Protein AF-A0A3C1DID7-F1 (afdb_monomer_lite)

pLDDT: mean 79.44, std 15.9, range [38.25, 94.12]

Radius of gyration: 12.31 Å; chains: 1; bounding box: 24×27×33 Å

Foldseek 3Di:
DAEFEFPDWDQDPPQKIKTKGFLVSCDVPCPDPQVQQQPWYHYPNFIWGFPDKAQPQPDPPDPDPRRRMIMTTTHHDD

Structure (mmCIF, N/CA/C/O backbone):
data_AF-A0A3C1DID7-F1
#
_entry.id   AF-A0A3C1DID7-F1
#
loop_
_atom_site.group_PDB
_atom_site.id
_atom_site.type_symbol
_atom_site.label_atom_id
_atom_site.label_alt_id
_atom_site.label_comp_id
_atom_site.label_asym_id
_atom_site.label_entity_id
_atom_site.label_seq_id
_atom_site.pdbx_PDB_ins_code
_atom_site.Cartn_x
_atom_site.Cartn_y
_atom_site.Cartn_z
_atom_site.occupancy
_atom_site.B_iso_or_equiv
_atom_site.auth_seq_id
_atom_site.auth_comp_id
_atom_site.auth_asym_id
_atom_site.auth_atom_id
_atom_site.pdbx_PDB_model_num
ATOM 1 N N . MET A 1 1 ? -1.563 -12.160 1.584 1.00 78.12 1 MET A N 1
ATOM 2 C CA . MET A 1 1 ? -1.538 -10.862 2.282 1.00 78.12 1 MET A CA 1
ATOM 3 C C . MET A 1 1 ? -0.188 -10.234 2.017 1.00 78.12 1 MET A C 1
ATOM 5 O O . MET A 1 1 ? 0.812 -10.895 2.268 1.00 78.12 1 MET A O 1
ATOM 9 N N . TYR A 1 2 ? -0.172 -9.043 1.426 1.00 87.88 2 TYR A N 1
ATOM 10 C CA . TYR A 1 2 ? 1.057 -8.339 1.057 1.00 87.88 2 TYR A CA 1
ATOM 11 C C . TYR A 1 2 ? 1.547 -7.488 2.226 1.00 87.88 2 TYR A C 1
ATOM 13 O O . TYR A 1 2 ? 0.724 -6.915 2.940 1.00 87.88 2 TYR A O 1
ATOM 21 N N . GLU A 1 3 ? 2.861 -7.432 2.423 1.00 91.44 3 GLU A N 1
ATOM 22 C CA . GLU A 1 3 ? 3.499 -6.622 3.459 1.00 91.44 3 GLU A CA 1
ATOM 23 C C . GLU A 1 3 ? 4.474 -5.651 2.798 1.00 91.44 3 GLU A C 1
ATOM 25 O O . GLU A 1 3 ? 5.305 -6.061 1.988 1.00 91.44 3 GLU A O 1
ATOM 30 N N . PHE A 1 4 ? 4.327 -4.375 3.137 1.00 90.62 4 PHE A N 1
ATOM 31 C CA . PHE A 1 4 ? 5.113 -3.267 2.624 1.00 90.62 4 PHE A CA 1
ATOM 32 C C . PHE A 1 4 ? 5.689 -2.456 3.789 1.00 90.62 4 PHE A C 1
ATOM 34 O O . PHE A 1 4 ? 5.083 -2.342 4.858 1.00 90.62 4 PHE A O 1
ATOM 41 N N . THR A 1 5 ? 6.841 -1.851 3.552 1.00 92.06 5 THR A N 1
ATOM 42 C CA . THR A 1 5 ? 7.500 -0.891 4.436 1.00 92.06 5 THR A CA 1
ATOM 43 C C . THR A 1 5 ? 7.468 0.459 3.741 1.00 92.06 5 TH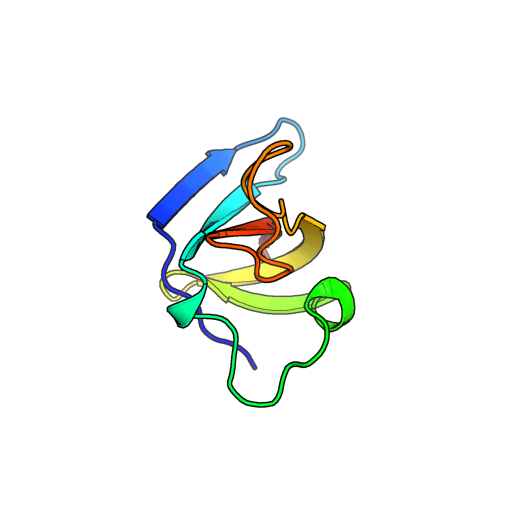R A C 1
ATOM 45 O O . THR A 1 5 ? 8.042 0.601 2.660 1.00 92.06 5 THR A O 1
ATOM 48 N N . SER A 1 6 ? 6.784 1.444 4.312 1.00 88.69 6 SER A N 1
ATOM 49 C CA . SER A 1 6 ? 6.665 2.738 3.643 1.00 88.69 6 SER A CA 1
ATOM 50 C C . SER A 1 6 ? 7.984 3.513 3.662 1.00 88.69 6 SER A C 1
ATOM 52 O O . SER A 1 6 ? 8.772 3.415 4.604 1.00 88.69 6 SER A O 1
ATOM 54 N N . ILE A 1 7 ? 8.237 4.275 2.596 1.00 88.06 7 ILE A N 1
ATOM 55 C CA . ILE A 1 7 ? 9.303 5.287 2.575 1.00 88.06 7 ILE A CA 1
ATOM 56 C C . ILE A 1 7 ? 8.777 6.581 3.196 1.00 88.06 7 ILE A C 1
ATOM 58 O O . ILE A 1 7 ? 9.461 7.217 3.995 1.00 88.06 7 ILE A O 1
ATOM 62 N N . ASP A 1 8 ? 7.563 6.964 2.803 1.00 84.88 8 ASP A N 1
ATOM 63 C CA . ASP A 1 8 ? 6.898 8.192 3.222 1.00 84.88 8 ASP A CA 1
ATOM 64 C C . ASP A 1 8 ? 5.376 8.001 3.217 1.00 84.88 8 ASP A C 1
ATOM 66 O O . ASP A 1 8 ? 4.851 7.073 2.587 1.0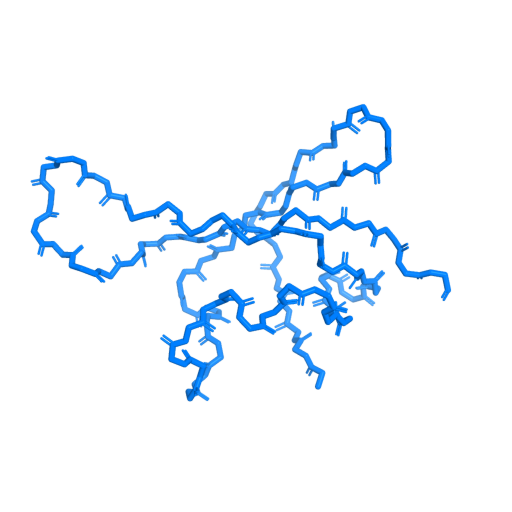0 84.88 8 ASP A O 1
ATOM 70 N N . HIS A 1 9 ? 4.657 8.875 3.923 1.00 86.69 9 HIS A N 1
ATOM 71 C CA . HIS A 1 9 ? 3.203 8.892 3.877 1.00 86.69 9 HIS A CA 1
ATOM 72 C C . HIS A 1 9 ? 2.612 10.285 4.073 1.00 86.69 9 HIS A C 1
ATOM 74 O O . HIS A 1 9 ? 3.088 11.095 4.867 1.00 86.69 9 HIS A O 1
ATOM 80 N N . PHE A 1 10 ? 1.482 10.519 3.411 1.00 84.94 10 PHE A N 1
ATOM 81 C CA . PHE A 1 10 ? 0.697 11.736 3.540 1.00 84.94 10 PHE A CA 1
ATOM 82 C C . PHE A 1 10 ? -0.752 11.413 3.899 1.00 84.94 10 PHE A C 1
ATOM 84 O O . PHE A 1 10 ? -1.420 10.615 3.240 1.00 84.94 10 PHE A O 1
ATOM 91 N N . GLN A 1 11 ? -1.271 12.063 4.941 1.00 86.38 11 GLN A N 1
ATOM 92 C CA . GLN A 1 11 ? -2.661 11.902 5.347 1.00 86.38 11 GLN A CA 1
ATOM 93 C C . GLN A 1 11 ? -3.559 12.892 4.602 1.00 86.38 11 GLN A C 1
ATOM 95 O O . GLN A 1 11 ? -3.458 14.108 4.769 1.00 86.38 11 GLN A O 1
ATOM 100 N N . MET A 1 12 ? -4.488 12.358 3.816 1.00 83.56 12 MET A N 1
ATOM 101 C CA . MET A 1 12 ? -5.512 13.134 3.135 1.00 83.56 12 MET A CA 1
ATOM 102 C C .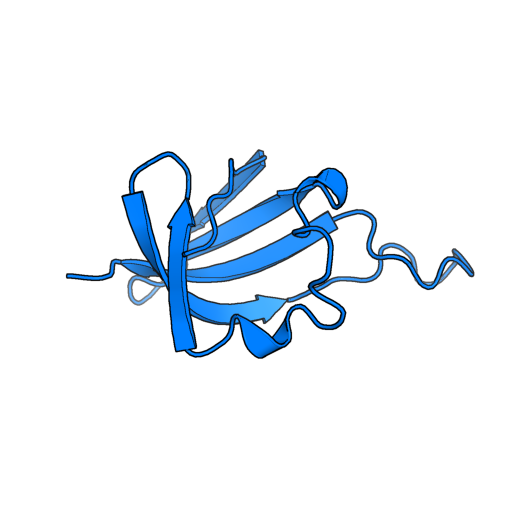 MET A 1 12 ? -6.723 13.401 4.043 1.00 83.56 12 MET A C 1
ATOM 104 O O . MET A 1 12 ? -7.056 12.603 4.932 1.00 83.56 12 MET A O 1
ATOM 108 N N . PRO A 1 13 ? -7.448 14.510 3.807 1.00 83.00 13 PRO A N 1
ATOM 109 C CA . PRO A 1 13 ? -8.732 14.739 4.454 1.00 83.00 13 PRO A CA 1
ATOM 110 C C . PRO A 1 13 ? -9.702 13.580 4.162 1.00 83.00 13 PRO A C 1
ATOM 112 O O . PRO A 1 13 ? -9.766 13.059 3.051 1.00 83.00 13 PRO A O 1
ATOM 115 N N . GLY A 1 14 ? -10.463 13.159 5.178 1.00 81.00 14 GLY A N 1
ATOM 116 C CA . GLY A 1 14 ? -11.394 12.028 5.059 1.00 81.00 14 GLY A CA 1
ATOM 117 C C . GLY A 1 14 ? -10.817 10.651 5.420 1.00 81.00 14 GLY A C 1
ATOM 118 O O . GLY A 1 14 ? -11.351 9.648 4.963 1.00 81.00 14 GLY A O 1
ATOM 119 N N . LYS A 1 15 ? -9.771 10.589 6.263 1.00 79.50 15 LYS A N 1
ATOM 120 C CA . LYS A 1 15 ? -9.123 9.353 6.776 1.00 79.50 15 LYS A CA 1
ATOM 121 C C . LYS A 1 15 ? -8.388 8.503 5.730 1.00 79.50 15 LYS A C 1
ATOM 123 O O . LYS A 1 15 ? -8.025 7.365 6.019 1.00 79.50 15 LYS A O 1
ATOM 128 N N . GLN A 1 16 ? -8.162 9.044 4.542 1.00 87.06 16 GLN A N 1
ATOM 129 C CA . GLN A 1 16 ? -7.357 8.387 3.520 1.00 87.06 16 GLN A CA 1
ATOM 130 C C . GLN A 1 16 ? -5.882 8.692 3.779 1.00 87.06 16 GLN A C 1
ATOM 132 O O . GLN A 1 16 ? -5.540 9.793 4.208 1.00 87.06 16 GLN A O 1
ATOM 137 N N . ILE A 1 17 ? -5.014 7.715 3.555 1.00 88.94 17 ILE A N 1
ATOM 138 C CA . ILE A 1 17 ? -3.567 7.859 3.711 1.00 88.94 17 ILE A CA 1
ATOM 139 C C . ILE A 1 17 ? -2.934 7.409 2.406 1.00 88.94 17 ILE A C 1
ATOM 141 O O . ILE A 1 17 ? -3.285 6.352 1.890 1.00 88.94 17 ILE A O 1
ATOM 145 N N . VAL A 1 18 ? -2.027 8.210 1.867 1.00 88.69 18 VAL A N 1
ATOM 146 C CA . VAL A 1 18 ? -1.217 7.843 0.710 1.00 88.69 18 VAL A CA 1
ATOM 147 C C . VAL A 1 18 ? 0.144 7.417 1.232 1.00 88.69 18 VAL A C 1
ATOM 149 O O . VAL A 1 18 ? 0.808 8.208 1.894 1.00 88.69 18 VAL A O 1
ATOM 152 N N . TYR A 1 19 ? 0.536 6.178 0.962 1.00 89.00 19 TYR A N 1
ATOM 153 C CA . TYR A 1 19 ? 1.862 5.656 1.277 1.00 89.00 19 TYR A CA 1
ATOM 154 C C . TYR A 1 19 ? 2.689 5.537 0.006 1.00 89.00 19 TYR A C 1
ATOM 156 O O . TYR A 1 19 ? 2.171 5.059 -1.000 1.00 89.00 19 TYR A O 1
ATOM 164 N N . ALA A 1 20 ? 3.956 5.934 0.075 1.00 88.12 20 ALA A N 1
ATOM 165 C CA . ALA A 1 20 ? 4.931 5.766 -0.995 1.00 88.12 20 ALA A CA 1
ATOM 166 C C . ALA A 1 20 ? 5.877 4.598 -0.687 1.00 88.12 20 ALA A C 1
ATOM 168 O O . ALA A 1 20 ? 6.317 4.419 0.454 1.00 88.12 20 ALA A O 1
ATOM 169 N N . PHE A 1 21 ? 6.204 3.822 -1.717 1.00 87.81 21 PHE A N 1
ATOM 170 C CA . PHE A 1 21 ? 7.011 2.610 -1.632 1.00 87.81 21 PHE A CA 1
ATOM 171 C C . PHE A 1 21 ? 8.041 2.550 -2.755 1.00 87.81 21 PHE A C 1
ATOM 173 O O . PHE A 1 21 ? 7.769 2.964 -3.881 1.00 87.81 21 PHE A O 1
ATOM 180 N N . ASP A 1 22 ? 9.183 1.937 -2.453 1.00 84.88 22 ASP A N 1
ATOM 181 C CA . ASP A 1 22 ? 10.217 1.627 -3.441 1.00 84.88 22 ASP A CA 1
ATOM 182 C C . ASP A 1 22 ? 9.729 0.511 -4.377 1.00 84.88 22 ASP A C 1
ATOM 184 O O . ASP A 1 22 ? 9.106 -0.456 -3.918 1.00 84.88 22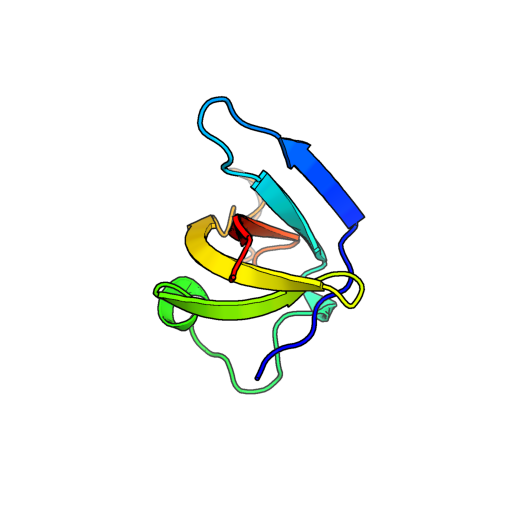 ASP A O 1
ATOM 188 N N . LYS A 1 23 ? 10.083 0.556 -5.667 1.00 79.94 23 LYS A N 1
ATOM 189 C CA . LYS A 1 23 ? 9.755 -0.531 -6.611 1.00 79.94 23 LYS A CA 1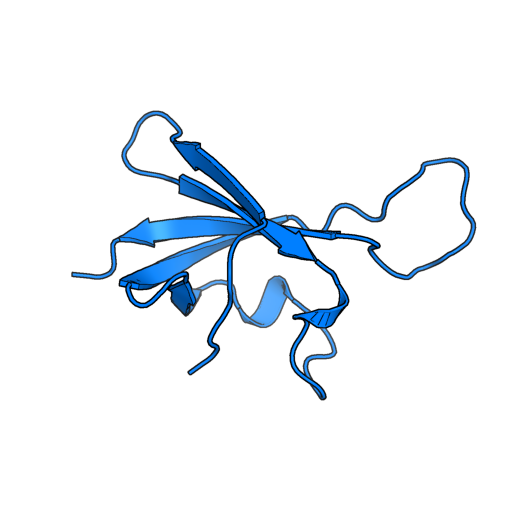
ATOM 190 C C . LYS A 1 23 ? 10.236 -1.917 -6.182 1.00 79.94 23 LYS A C 1
ATOM 192 O O . LYS A 1 23 ? 9.644 -2.917 -6.581 1.00 79.94 23 LYS A O 1
ATOM 197 N N . SER A 1 24 ? 11.302 -2.015 -5.387 1.00 83.25 24 SER A N 1
ATOM 198 C CA . SER A 1 24 ? 11.821 -3.292 -4.883 1.00 83.25 24 SER A CA 1
ATOM 199 C C . SER A 1 24 ? 10.829 -4.013 -3.975 1.00 83.25 24 SER A C 1
ATOM 201 O O . SER A 1 24 ? 10.953 -5.221 -3.777 1.00 83.25 24 SER A O 1
ATOM 203 N N . GLN A 1 25 ? 9.824 -3.298 -3.464 1.00 86.50 25 GLN A N 1
ATOM 204 C CA . GLN A 1 25 ? 8.750 -3.876 -2.668 1.00 86.50 25 GLN A CA 1
ATOM 205 C C . GLN A 1 25 ? 7.584 -4.407 -3.495 1.00 86.50 25 GLN A C 1
ATOM 207 O O . GLN A 1 25 ? 6.678 -5.019 -2.928 1.00 86.50 25 GLN A O 1
ATOM 212 N N . ILE A 1 26 ? 7.591 -4.215 -4.819 1.00 83.44 26 ILE A N 1
ATOM 213 C CA . ILE A 1 26 ? 6.608 -4.851 -5.694 1.00 83.44 26 ILE A CA 1
ATOM 214 C C . ILE A 1 26 ? 6.774 -6.374 -5.544 1.00 83.44 26 ILE A C 1
ATOM 216 O O . ILE A 1 26 ? 7.843 -6.912 -5.852 1.00 83.44 26 ILE A O 1
ATOM 220 N N . PRO A 1 27 ? 5.746 -7.096 -5.061 1.00 81.44 27 PRO A N 1
ATOM 221 C CA . PRO A 1 27 ? 5.852 -8.521 -4.798 1.00 81.44 27 PRO A CA 1
ATOM 222 C C . PRO A 1 27 ? 6.205 -9.286 -6.073 1.00 81.44 27 PRO A C 1
ATOM 224 O O . PRO A 1 27 ? 5.584 -9.093 -7.120 1.00 81.44 27 PRO A O 1
ATOM 227 N N . ALA A 1 28 ? 7.171 -10.200 -5.985 1.00 76.69 28 ALA A N 1
ATOM 228 C CA . ALA A 1 28 ? 7.543 -11.040 -7.116 1.00 76.69 28 ALA A CA 1
ATOM 229 C C . ALA A 1 28 ? 6.321 -11.836 -7.617 1.00 76.69 28 ALA A C 1
ATOM 231 O O . ALA A 1 28 ? 5.708 -12.594 -6.865 1.00 76.69 28 ALA A O 1
ATOM 232 N N . GLY A 1 29 ? 5.964 -11.653 -8.891 1.00 75.62 29 GLY A N 1
ATOM 233 C CA . GLY A 1 29 ? 4.783 -12.268 -9.509 1.00 75.62 29 GLY A CA 1
ATOM 234 C C . GLY A 1 29 ? 3.532 -11.384 -9.533 1.00 75.62 29 GLY A C 1
ATOM 235 O O . GLY A 1 29 ? 2.546 -11.764 -10.162 1.00 75.62 29 GLY A O 1
ATOM 236 N N . LEU A 1 30 ? 3.569 -10.197 -8.920 1.00 78.81 30 LEU A N 1
ATOM 237 C CA . LEU A 1 30 ? 2.544 -9.177 -9.105 1.00 78.81 30 LEU A CA 1
ATOM 238 C C . LEU A 1 30 ? 2.824 -8.423 -10.413 1.00 78.81 30 LEU A C 1
ATOM 240 O O . LEU A 1 30 ? 3.669 -7.535 -10.466 1.00 78.81 30 LEU A O 1
ATOM 244 N N . ALA A 1 31 ? 2.152 -8.831 -11.489 1.00 70.94 31 ALA A N 1
ATOM 245 C CA . ALA A 1 31 ? 2.333 -8.227 -12.812 1.00 70.94 31 ALA A CA 1
ATOM 246 C C . ALA A 1 31 ? 1.652 -6.854 -12.945 1.00 70.94 31 ALA A C 1
ATOM 248 O O . ALA A 1 31 ? 2.044 -6.056 -13.790 1.00 70.94 31 ALA A O 1
ATOM 249 N N . ASP A 1 32 ? 0.634 -6.596 -12.124 1.00 80.19 32 ASP A N 1
ATOM 250 C CA . ASP A 1 32 ? -0.133 -5.358 -12.125 1.00 80.19 32 ASP A CA 1
ATOM 251 C C . ASP A 1 32 ? -0.462 -4.956 -10.685 1.00 80.19 32 ASP A C 1
ATOM 253 O O . ASP A 1 32 ? -1.057 -5.726 -9.934 1.00 80.19 32 ASP A O 1
ATOM 257 N N . LEU A 1 33 ? -0.063 -3.746 -10.289 1.00 81.94 33 LEU A N 1
ATOM 258 C CA . LEU A 1 33 ? -0.309 -3.240 -8.939 1.00 81.94 33 LEU A CA 1
ATOM 259 C C . LEU A 1 33 ? -1.793 -2.937 -8.704 1.00 81.94 33 LEU A C 1
ATOM 261 O O . LEU A 1 33 ? -2.233 -2.985 -7.558 1.00 81.94 33 LEU A O 1
ATOM 265 N N . HIS A 1 34 ? -2.591 -2.676 -9.750 1.00 84.38 34 HIS A N 1
ATOM 266 C CA . HIS A 1 34 ? -4.016 -2.367 -9.587 1.00 84.38 34 HIS A CA 1
ATOM 267 C C . HIS A 1 34 ? -4.820 -3.542 -9.028 1.00 84.38 34 HIS A C 1
ATOM 269 O O . HIS A 1 34 ? -5.896 -3.320 -8.470 1.00 84.38 34 HIS A O 1
ATOM 275 N N . THR A 1 35 ? -4.294 -4.771 -9.073 1.00 86.19 35 THR A N 1
ATOM 276 C CA . THR A 1 35 ? -4.908 -5.917 -8.388 1.00 86.19 35 THR A CA 1
ATOM 277 C C . THR A 1 35 ? -4.921 -5.762 -6.867 1.00 86.19 35 THR A C 1
ATOM 279 O O . THR A 1 35 ? -5.673 -6.462 -6.200 1.00 86.19 35 THR A O 1
ATOM 282 N N . LEU A 1 36 ? -4.105 -4.862 -6.302 1.00 87.94 36 LEU A N 1
ATOM 283 C CA . LEU A 1 36 ? -4.138 -4.537 -4.876 1.00 87.94 36 LEU A CA 1
ATOM 284 C C . LEU A 1 36 ? -5.376 -3.716 -4.502 1.00 87.94 36 LEU A C 1
ATOM 286 O O . LEU A 1 36 ? -5.735 -3.676 -3.331 1.00 87.94 36 LEU A O 1
ATOM 290 N N . LYS A 1 37 ? -6.055 -3.065 -5.455 1.00 90.31 37 LYS A N 1
ATOM 291 C CA . LYS A 1 37 ? -7.244 -2.257 -5.167 1.00 90.31 37 LYS A CA 1
ATOM 292 C C . LYS A 1 37 ? -8.353 -3.123 -4.562 1.00 90.31 37 LYS A C 1
ATOM 294 O O . LYS A 1 37 ? -8.839 -4.062 -5.181 1.00 90.31 37 LYS A O 1
ATOM 299 N N . GLY A 1 38 ? -8.797 -2.757 -3.363 1.00 89.75 38 GLY A N 1
ATOM 300 C CA . GLY A 1 38 ? -9.799 -3.485 -2.587 1.00 89.75 38 GLY A CA 1
ATOM 301 C C . GLY A 1 38 ? -9.226 -4.545 -1.644 1.00 89.75 38 GLY A C 1
ATOM 302 O O . GLY A 1 38 ? -9.951 -4.965 -0.738 1.00 89.75 38 GLY A O 1
ATOM 303 N N . GLU A 1 39 ? -7.953 -4.915 -1.797 1.00 92.00 39 GLU A N 1
ATOM 304 C CA . GLU A 1 39 ? -7.270 -5.868 -0.923 1.00 92.00 39 GLU A CA 1
ATOM 305 C C . GLU A 1 39 ? -6.868 -5.230 0.410 1.00 92.00 39 GLU A C 1
ATOM 307 O O . GLU A 1 39 ? -6.685 -4.013 0.532 1.00 92.00 39 GLU A O 1
ATOM 312 N N . VAL A 1 40 ? -6.704 -6.085 1.423 1.00 9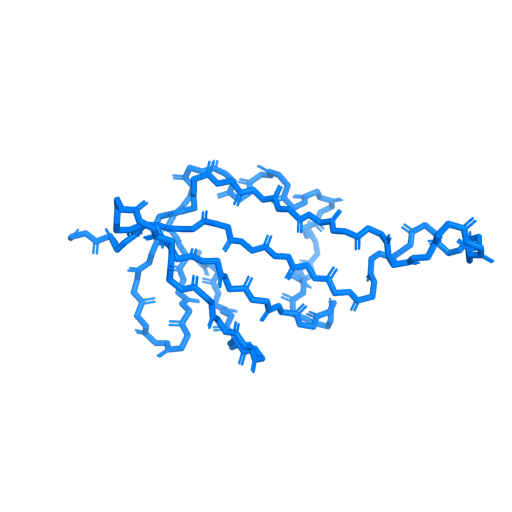3.19 40 VAL A N 1
ATOM 313 C CA . VAL A 1 40 ? -6.104 -5.704 2.703 1.00 93.19 40 VAL A CA 1
ATOM 314 C C . VAL A 1 40 ? -4.615 -6.021 2.662 1.00 93.19 40 VAL A C 1
ATOM 316 O O . VAL A 1 40 ? -4.196 -7.169 2.482 1.00 93.19 40 VAL A O 1
ATOM 319 N N . VAL A 1 41 ? -3.816 -4.982 2.852 1.00 92.06 41 VAL A N 1
ATOM 320 C CA . VAL A 1 41 ? -2.358 -5.027 2.877 1.00 92.06 41 VAL A CA 1
ATOM 321 C C . VAL A 1 41 ? -1.858 -4.648 4.262 1.00 92.06 41 VAL A C 1
ATOM 323 O O . VAL A 1 41 ? -2.568 -4.028 5.059 1.00 92.06 41 VAL A O 1
ATOM 326 N N . ARG A 1 42 ? -0.625 -5.036 4.561 1.00 94.12 42 ARG A N 1
ATOM 327 C CA . ARG A 1 42 ? 0.069 -4.640 5.776 1.00 94.12 42 ARG A CA 1
ATOM 328 C C . ARG A 1 42 ? 1.128 -3.608 5.426 1.00 94.12 42 ARG A C 1
ATOM 330 O O . ARG A 1 42 ? 1.962 -3.876 4.572 1.00 94.12 42 ARG A O 1
ATOM 337 N N . ILE A 1 43 ? 1.075 -2.442 6.054 1.00 92.38 43 ILE A N 1
ATOM 338 C CA . ILE A 1 43 ? 2.034 -1.353 5.850 1.00 92.38 43 ILE A CA 1
ATOM 339 C C . ILE A 1 43 ? 2.594 -0.991 7.221 1.00 92.38 43 ILE A C 1
ATOM 341 O O . ILE A 1 43 ? 1.823 -0.718 8.142 1.00 92.38 43 ILE A O 1
ATOM 345 N N . ASP A 1 44 ? 3.913 -1.084 7.389 1.00 91.06 44 ASP A N 1
ATOM 346 C CA . ASP A 1 44 ? 4.615 -0.810 8.657 1.00 91.06 44 ASP A CA 1
ATOM 347 C C . ASP A 1 44 ? 4.025 -1.565 9.866 1.00 91.06 44 ASP A C 1
ATOM 349 O O . ASP A 1 44 ? 3.963 -1.079 10.995 1.00 91.06 44 ASP A O 1
ATOM 353 N N . GLY A 1 45 ? 3.547 -2.787 9.620 1.00 90.00 45 GLY A N 1
ATOM 354 C CA . GLY A 1 45 ? 2.960 -3.660 10.633 1.00 90.00 45 GLY A CA 1
ATOM 355 C C . GLY A 1 45 ? 1.467 -3.444 10.911 1.00 90.00 45 GLY A C 1
ATOM 356 O O . GLY A 1 45 ? 0.878 -4.299 11.581 1.00 90.00 45 GLY A O 1
ATOM 357 N N . ALA A 1 46 ? 0.845 -2.394 10.366 1.00 92.00 46 ALA A N 1
ATOM 358 C CA . ALA A 1 46 ? -0.584 -2.096 10.498 1.00 92.00 46 ALA A CA 1
ATOM 359 C C . ALA A 1 46 ? -1.388 -2.518 9.256 1.00 92.00 46 ALA A C 1
ATOM 361 O O . ALA A 1 46 ? -0.851 -2.613 8.154 1.00 92.00 46 ALA A O 1
ATOM 362 N N . HIS A 1 47 ? -2.680 -2.805 9.436 1.00 93.50 47 HIS A N 1
ATOM 363 C CA . HIS A 1 47 ? -3.554 -3.264 8.357 1.00 93.50 47 HIS A CA 1
ATOM 364 C C . HIS A 1 47 ? -4.304 -2.112 7.701 1.00 93.50 47 HIS A C 1
ATOM 366 O O . HIS A 1 47 ? -4.940 -1.293 8.367 1.00 93.50 47 HIS A O 1
ATOM 372 N N . PHE A 1 48 ? -4.285 -2.109 6.374 1.00 93.00 48 PHE A N 1
ATOM 373 C CA . PHE A 1 48 ? -4.956 -1.104 5.576 1.00 93.00 48 PHE A CA 1
ATOM 374 C C . PHE A 1 48 ? -5.664 -1.735 4.390 1.00 93.00 48 PHE A C 1
ATOM 376 O O . PHE A 1 48 ? -5.166 -2.675 3.774 1.00 93.00 48 PHE A O 1
ATOM 383 N N . LYS A 1 49 ? -6.827 -1.190 4.047 1.00 94.06 49 LYS A N 1
ATOM 384 C CA . LYS A 1 49 ? -7.536 -1.525 2.821 1.00 94.06 49 LYS A CA 1
ATOM 385 C C . LYS A 1 49 ? -7.133 -0.549 1.729 1.00 94.06 49 LYS A C 1
ATOM 387 O O . LYS A 1 49 ? -7.276 0.662 1.905 1.00 94.06 49 LYS A O 1
ATOM 392 N N . VAL A 1 50 ? -6.661 -1.074 0.605 1.00 92.06 50 VAL A N 1
ATOM 393 C CA . VAL A 1 50 ? -6.265 -0.260 -0.546 1.00 92.06 50 VAL A CA 1
ATOM 394 C C . VAL A 1 50 ? -7.514 0.244 -1.260 1.00 92.06 50 VAL A C 1
ATOM 396 O O . VAL A 1 50 ? -8.348 -0.536 -1.719 1.00 92.06 50 VAL A O 1
ATOM 399 N N . SER A 1 51 ? -7.641 1.559 -1.360 1.00 90.81 51 SER A N 1
ATOM 400 C CA . SER A 1 51 ? -8.721 2.235 -2.081 1.00 90.81 51 SER A CA 1
ATOM 401 C C . SER A 1 51 ? -8.315 2.546 -3.517 1.00 90.81 51 SER A C 1
ATOM 403 O O . SER A 1 51 ? -9.121 2.409 -4.439 1.00 90.81 51 SER A O 1
ATOM 405 N N . GLU A 1 52 ? -7.059 2.937 -3.713 1.00 88.50 52 GLU A N 1
ATOM 406 C CA . GLU A 1 52 ? -6.497 3.256 -5.018 1.00 88.50 52 GLU A CA 1
ATOM 407 C C . GLU A 1 52 ? -5.010 2.926 -5.053 1.00 88.50 52 GLU A C 1
ATOM 409 O O . GLU A 1 52 ? -4.329 2.900 -4.028 1.00 88.50 52 GLU A O 1
ATOM 414 N N . VAL A 1 53 ? -4.536 2.641 -6.255 1.00 85.12 53 VAL A N 1
ATOM 415 C CA . VAL A 1 53 ? -3.145 2.337 -6.545 1.00 85.12 53 VAL A CA 1
ATOM 416 C C . VAL A 1 53 ? -2.700 3.401 -7.519 1.00 85.12 53 VAL A C 1
ATOM 418 O O . VAL A 1 53 ? -3.316 3.568 -8.568 1.00 85.12 53 VAL A O 1
ATOM 421 N N . ASP A 1 54 ? -1.653 4.109 -7.146 1.00 76.62 54 ASP A N 1
ATOM 422 C CA . ASP A 1 54 ? -1.105 5.202 -7.917 1.00 76.62 54 ASP A CA 1
ATOM 423 C C . ASP A 1 54 ? 0.350 4.855 -8.225 1.00 76.62 54 ASP A C 1
ATOM 425 O O . ASP A 1 54 ? 1.286 5.164 -7.493 1.00 76.62 54 ASP A O 1
ATOM 429 N N . ALA A 1 55 ? 0.535 4.074 -9.285 1.00 62.75 55 ALA A N 1
ATOM 430 C CA . ALA A 1 55 ? 1.859 3.770 -9.793 1.00 62.75 55 ALA A CA 1
ATOM 431 C C . ALA A 1 55 ? 2.266 4.921 -10.713 1.00 62.75 55 ALA A C 1
ATOM 433 O O . ALA A 1 55 ? 1.892 4.928 -11.884 1.00 62.75 55 ALA A O 1
ATOM 434 N N . HIS A 1 56 ? 2.998 5.903 -10.190 1.00 53.59 56 HIS A N 1
ATOM 435 C CA . HIS A 1 56 ? 3.648 6.901 -11.030 1.00 53.59 56 HIS A CA 1
ATOM 436 C C . HIS A 1 56 ? 4.821 6.227 -11.766 1.00 53.59 56 HIS A C 1
ATOM 438 O O . HIS A 1 56 ? 5.820 5.893 -11.125 1.00 53.59 56 HIS A O 1
ATOM 444 N N . PRO A 1 57 ? 4.768 6.011 -13.097 1.00 47.03 57 PRO A N 1
ATOM 445 C CA . PRO A 1 57 ? 5.990 5.778 -13.847 1.00 47.03 57 PRO A CA 1
ATOM 446 C C . PRO A 1 57 ? 6.816 7.055 -13.722 1.00 47.03 57 PRO A C 1
ATOM 448 O O . PRO A 1 57 ? 6.370 8.139 -14.105 1.00 47.03 57 PRO A O 1
ATOM 451 N N . VAL A 1 58 ? 7.982 6.962 -13.098 1.00 39.59 58 VAL A N 1
ATOM 452 C CA . VAL A 1 58 ? 8.797 8.152 -12.891 1.00 39.59 58 VAL A CA 1
ATOM 453 C C . VAL A 1 58 ? 9.389 8.532 -14.243 1.00 39.59 58 VAL A C 1
ATOM 455 O O . VAL A 1 58 ? 10.055 7.734 -14.896 1.00 39.59 58 VAL A O 1
ATOM 458 N N . SER A 1 59 ? 9.116 9.783 -14.615 1.00 38.25 59 SER A N 1
ATOM 459 C CA . SER A 1 59 ? 9.713 10.559 -15.702 1.00 38.25 59 SER A CA 1
ATOM 460 C C . SER A 1 59 ? 9.019 10.504 -17.075 1.00 38.25 59 SER A C 1
ATOM 462 O O . SER A 1 59 ? 9.161 9.564 -17.850 1.00 38.25 59 SER A O 1
ATOM 464 N N . GLU A 1 60 ? 8.412 11.638 -17.459 1.00 39.94 60 GLU A N 1
ATOM 465 C CA . GLU A 1 60 ? 8.050 12.003 -18.847 1.00 39.94 60 GLU A CA 1
ATOM 466 C C . GLU A 1 60 ? 9.247 11.989 -19.828 1.00 39.94 60 GLU A C 1
ATOM 468 O O . GLU A 1 60 ? 9.072 12.239 -21.020 1.00 39.94 60 GLU A O 1
ATOM 473 N N . ASN A 1 61 ? 10.465 11.696 -19.358 1.00 43.03 61 ASN A N 1
ATOM 474 C CA . ASN A 1 61 ? 11.682 11.684 -20.163 1.00 43.03 61 ASN A CA 1
ATOM 475 C C . ASN A 1 61 ? 12.532 10.408 -20.003 1.00 43.03 61 ASN A C 1
ATOM 477 O O . ASN A 1 61 ? 13.637 10.356 -20.545 1.00 43.03 61 ASN A O 1
ATOM 481 N N . ASP A 1 62 ? 12.046 9.392 -19.283 1.00 43.44 62 ASP A N 1
ATOM 482 C CA . ASP A 1 62 ? 12.725 8.099 -19.168 1.00 43.44 62 ASP A CA 1
ATOM 483 C C . ASP A 1 62 ? 11.897 7.033 -19.893 1.00 43.44 62 ASP A C 1
ATOM 485 O O . ASP A 1 62 ? 10.737 6.784 -19.582 1.00 43.44 62 ASP A O 1
ATOM 489 N N . ALA A 1 63 ? 12.478 6.408 -20.918 1.00 48.75 63 ALA A N 1
ATOM 490 C CA . ALA A 1 63 ? 11.828 5.337 -21.676 1.00 48.75 63 ALA A CA 1
ATOM 491 C C . ALA A 1 63 ? 11.708 4.022 -20.871 1.00 48.75 63 ALA A C 1
ATOM 493 O O . ALA A 1 63 ? 11.340 2.986 -21.434 1.00 48.75 63 ALA A O 1
ATOM 494 N N . SER A 1 64 ? 12.033 4.035 -19.573 1.00 42.19 64 SER A N 1
ATOM 495 C CA . SER A 1 64 ? 11.828 2.909 -18.672 1.00 42.19 64 SER A CA 1
ATOM 496 C C . SER A 1 64 ? 10.346 2.742 -18.362 1.00 42.19 64 SER A C 1
ATOM 498 O O . SER A 1 64 ? 9.741 3.493 -17.607 1.00 42.19 64 SER A O 1
ATOM 500 N N . THR A 1 65 ? 9.754 1.670 -18.876 1.00 51.28 65 THR A N 1
ATOM 501 C CA . THR A 1 65 ? 8.389 1.231 -18.544 1.00 51.28 65 THR A CA 1
ATOM 502 C C . THR A 1 65 ? 8.273 0.647 -17.128 1.00 51.28 65 THR A C 1
ATOM 504 O O . THR A 1 65 ? 7.384 -0.161 -16.868 1.00 51.28 65 THR A O 1
ATOM 507 N N . VAL A 1 66 ? 9.208 0.967 -16.231 1.00 49.25 66 VAL A N 1
ATOM 508 C CA . VAL A 1 66 ? 9.292 0.394 -14.887 1.00 49.25 66 VAL A CA 1
ATOM 509 C C . VAL A 1 66 ? 9.097 1.535 -13.892 1.00 49.25 66 VAL A C 1
ATOM 511 O O . VAL A 1 66 ? 9.938 2.432 -13.874 1.00 49.25 66 VAL A O 1
ATOM 514 N N . PRO A 1 67 ? 8.023 1.537 -13.082 1.00 53.91 67 PRO A N 1
ATOM 515 C CA . PRO A 1 67 ? 7.875 2.529 -12.024 1.00 53.91 67 PRO A CA 1
ATOM 516 C C . PRO A 1 67 ? 9.088 2.434 -11.095 1.00 53.91 67 PRO A C 1
ATOM 518 O O . PRO A 1 67 ? 9.451 1.336 -10.671 1.00 53.91 67 PRO A O 1
ATOM 521 N N . GLU A 1 68 ? 9.769 3.553 -10.846 1.00 58.50 68 GLU A N 1
ATOM 522 C CA . GLU A 1 68 ? 10.856 3.614 -9.859 1.00 58.50 68 GLU A CA 1
ATOM 523 C C . GLU A 1 68 ? 10.309 3.574 -8.429 1.00 58.50 68 GLU A C 1
ATOM 525 O O . GLU A 1 68 ? 10.930 2.947 -7.577 1.00 58.50 68 GLU A O 1
ATOM 530 N N . ASP A 1 69 ? 9.090 4.084 -8.230 1.00 76.06 69 ASP A N 1
ATOM 531 C CA . ASP A 1 69 ? 8.337 4.072 -6.977 1.00 76.06 69 ASP A CA 1
ATOM 532 C C . ASP A 1 69 ? 6.845 3.836 -7.255 1.00 76.06 69 ASP A C 1
ATOM 534 O O . ASP A 1 69 ? 6.368 4.014 -8.380 1.00 76.06 69 ASP A O 1
ATOM 538 N N . PHE A 1 70 ? 6.077 3.450 -6.237 1.00 82.44 70 PHE A N 1
ATOM 539 C CA . PHE A 1 70 ? 4.618 3.382 -6.336 1.00 82.44 70 PHE A CA 1
ATOM 540 C C . PHE A 1 70 ? 3.929 3.884 -5.070 1.00 82.44 70 PHE A C 1
ATOM 542 O O . PHE A 1 70 ? 4.459 3.797 -3.964 1.00 82.44 70 PHE A O 1
ATOM 549 N N . GLY A 1 71 ? 2.719 4.403 -5.247 1.00 86.94 71 GLY A N 1
ATOM 550 C CA . GLY A 1 71 ? 1.846 4.875 -4.188 1.00 86.94 71 GLY A CA 1
ATOM 551 C C . GLY A 1 71 ? 0.654 3.947 -3.972 1.00 86.94 71 GLY A C 1
ATOM 552 O O . GLY A 1 71 ? 0.075 3.416 -4.923 1.00 86.94 71 GLY A O 1
ATOM 553 N N . LEU A 1 72 ? 0.237 3.783 -2.718 1.00 89.56 72 LEU A N 1
ATOM 554 C CA . LEU A 1 72 ? -1.061 3.200 -2.377 1.00 89.56 72 LEU A CA 1
ATOM 555 C C . LEU A 1 72 ? -1.866 4.214 -1.576 1.00 89.56 72 LEU A C 1
ATOM 557 O O . LEU A 1 72 ? -1.439 4.648 -0.505 1.00 89.56 72 LEU A O 1
ATOM 561 N N . MET A 1 73 ? -3.059 4.544 -2.062 1.00 90.94 73 MET A N 1
ATOM 562 C CA . MET A 1 73 ? -4.051 5.238 -1.257 1.00 90.94 73 MET A CA 1
ATOM 563 C C . MET A 1 73 ? -4.865 4.204 -0.496 1.00 90.94 73 MET A C 1
ATOM 565 O O . MET A 1 73 ? -5.507 3.327 -1.080 1.00 90.94 73 MET A O 1
ATOM 569 N N . VAL A 1 74 ? -4.860 4.316 0.822 1.00 92.25 74 VAL A N 1
ATOM 570 C CA . VAL A 1 74 ? -5.433 3.319 1.712 1.00 92.25 74 VAL A CA 1
ATOM 571 C C . VAL A 1 74 ? -6.309 3.949 2.785 1.00 92.25 74 VAL A C 1
ATOM 573 O O . VAL A 1 74 ? -6.266 5.151 3.054 1.00 92.25 74 VAL A O 1
ATOM 576 N N . THR A 1 75 ? -7.108 3.106 3.424 1.00 93.56 75 THR A N 1
ATOM 577 C CA . THR A 1 75 ? -7.868 3.432 4.633 1.00 93.56 75 THR A CA 1
ATOM 578 C C . THR A 1 75 ? -7.558 2.402 5.716 1.00 93.56 75 THR A C 1
ATOM 580 O O . THR A 1 75 ? -7.295 1.245 5.377 1.00 93.56 75 THR A O 1
ATOM 583 N N . PRO A 1 76 ? -7.545 2.779 7.008 1.00 90.25 76 PRO A N 1
ATOM 584 C CA . PRO A 1 76 ? -7.357 1.817 8.091 1.00 90.25 76 PRO A CA 1
ATOM 585 C C . PRO A 1 76 ? -8.383 0.686 7.978 1.00 90.25 76 PRO A C 1
ATOM 587 O O . PRO A 1 76 ? -9.579 0.955 7.865 1.00 90.25 76 PRO A O 1
ATOM 590 N N . ALA A 1 77 ? -7.913 -0.560 7.962 1.00 84.94 77 ALA A N 1
ATOM 591 C CA . ALA A 1 77 ? -8.796 -1.716 8.019 1.00 84.94 77 ALA A CA 1
ATOM 592 C C . ALA A 1 77 ? -9.134 -1.972 9.496 1.00 84.94 77 ALA A C 1
ATOM 594 O O . ALA A 1 77 ? -8.226 -2.226 10.287 1.00 84.94 77 ALA A O 1
ATOM 595 N N . GLU A 1 78 ? -10.411 -1.821 9.861 1.00 68.81 78 GLU A N 1
ATOM 596 C CA . GLU A 1 78 ? -10.931 -2.154 11.200 1.00 68.81 78 GLU A CA 1
ATOM 597 C C . GLU A 1 78 ? -10.875 -3.661 11.489 1.00 68.81 78 GLU A C 1
ATOM 599 O O . GLU A 1 78 ? -11.096 -4.460 10.547 1.00 68.81 78 GLU A O 1
#

Secondary structure (DSSP, 8-state):
--EE--SEEEEETTTEEEEEEEGGGSPTT---GGGGTT-EEEETTEEEEEEEEE---S-TT----S-SEEEEEEEE--

Sequence (78 aa):
MYEFTSIDHFQMPGKQIVYAFDKSQIPAGLADLHTLKGEVVRIDGAHFKVSEVDAHPVSENDASTVPEDFGLMVTPAE